Protein AF-A0A354HVJ5-F1 (afdb_monomer_lite)

Secondary structure (DSSP, 8-state):
--HHHHHHHHHHHHHHHH--S-SS-------S-GGG-SHHHHHHHHHH--SS-----------STT--GGG----TTS-------S--

Foldseek 3Di:
DCVWPVVQVVVLVVVVVPDDDDDDDDDDFDDPDVVVPCVRVVVVCVVVVDPDDDDGGDDDQQPDPPGDPVPGDHHPPPDDDDDDDDDD

Sequence (88 aa):
KAMDDRAGVWVMIEALRQVKEHEVDIYAVASVQEEVGLRGATTGAYGIRPDIGVALDVTLAVDGPGSSKQFQVTALGEGAAIKIMDSA

pLDDT: mean 91.49, std 7.14, range [51.66, 97.88]

Radius of gyration: 15.62 Å; chains: 1; bounding box: 38×26×44 Å

Structure (mmCIF, N/CA/C/O backbone):
data_AF-A0A354HVJ5-F1
#
_entry.id   AF-A0A354HVJ5-F1
#
loop_
_atom_site.group_PDB
_atom_site.id
_atom_site.type_symbol
_atom_site.label_atom_id
_atom_site.label_alt_id
_atom_site.label_comp_id
_atom_site.label_asym_id
_atom_site.label_entity_id
_atom_site.label_seq_id
_atom_site.pdbx_PDB_ins_code
_atom_site.Cartn_x
_atom_site.Cartn_y
_atom_site.Cartn_z
_atom_site.occupancy
_atom_site.B_iso_or_equiv
_atom_site.auth_seq_id
_atom_site.auth_comp_id
_atom_site.auth_asym_id
_atom_site.auth_atom_id
_atom_site.pdbx_PDB_model_num
ATOM 1 N N . LYS A 1 1 ? 2.770 12.710 -11.714 1.00 77.56 1 LYS A N 1
ATOM 2 C CA . LYS A 1 1 ? 4.009 12.821 -10.896 1.00 77.56 1 LYS A CA 1
ATOM 3 C C . LYS A 1 1 ? 3.707 12.257 -9.509 1.00 77.56 1 LYS A C 1
ATOM 5 O O . LYS A 1 1 ? 2.614 12.541 -9.036 1.00 77.56 1 LYS A O 1
ATOM 10 N N . ALA A 1 2 ? 4.630 11.492 -8.910 1.00 87.75 2 ALA A N 1
ATOM 11 C CA . ALA A 1 2 ? 4.444 10.781 -7.632 1.00 87.75 2 ALA A CA 1
ATOM 12 C C . ALA A 1 2 ? 3.290 9.758 -7.660 1.00 87.75 2 ALA A C 1
ATOM 14 O O . ALA A 1 2 ? 2.374 9.855 -6.856 1.00 87.75 2 ALA A O 1
ATOM 15 N N . MET A 1 3 ? 3.275 8.857 -8.655 1.00 90.75 3 MET A N 1
ATOM 16 C CA . MET A 1 3 ? 2.329 7.726 -8.640 1.00 90.75 3 MET A CA 1
ATOM 17 C C . MET A 1 3 ? 2.672 6.740 -7.528 1.00 90.75 3 MET A C 1
ATOM 19 O O . MET A 1 3 ? 1.763 6.240 -6.885 1.00 90.75 3 MET A O 1
ATOM 23 N N . ASP A 1 4 ? 3.961 6.559 -7.281 1.00 91.25 4 ASP A N 1
ATOM 24 C CA . ASP A 1 4 ? 4.511 5.898 -6.109 1.00 91.25 4 ASP A CA 1
ATOM 25 C C . ASP A 1 4 ? 4.450 6.841 -4.881 1.00 91.25 4 ASP A C 1
ATOM 27 O O . ASP A 1 4 ? 4.999 7.951 -4.934 1.00 91.25 4 ASP A O 1
ATOM 31 N N . ASP A 1 5 ? 3.682 6.553 -3.823 1.00 92.69 5 ASP A N 1
ATOM 32 C CA . ASP A 1 5 ? 2.561 5.590 -3.751 1.00 92.69 5 ASP A CA 1
ATOM 33 C C . ASP A 1 5 ? 1.200 6.303 -3.594 1.00 92.69 5 ASP A C 1
ATOM 35 O O . ASP A 1 5 ? 0.294 5.931 -2.847 1.00 92.69 5 ASP A O 1
ATOM 39 N N . ARG A 1 6 ? 1.006 7.409 -4.324 1.00 94.81 6 ARG A N 1
ATOM 40 C CA . ARG A 1 6 ? -0.322 8.051 -4.381 1.00 94.81 6 ARG A CA 1
ATOM 41 C C . ARG A 1 6 ? -1.366 7.170 -5.061 1.00 94.81 6 ARG A C 1
ATOM 43 O O . ARG A 1 6 ? -2.554 7.366 -4.813 1.00 94.81 6 ARG A O 1
ATOM 50 N N . ALA A 1 7 ? -0.941 6.253 -5.928 1.00 95.00 7 ALA A N 1
ATOM 51 C CA . ALA A 1 7 ? -1.823 5.270 -6.537 1.00 95.00 7 ALA A CA 1
ATOM 52 C C . ALA A 1 7 ? -2.391 4.321 -5.470 1.00 95.00 7 ALA A C 1
ATOM 54 O O . ALA A 1 7 ? -3.614 4.187 -5.403 1.00 95.00 7 ALA A O 1
ATOM 55 N N . GLY A 1 8 ? -1.554 3.759 -4.588 1.00 95.62 8 GLY A N 1
ATOM 56 C CA . GLY A 1 8 ? -1.999 2.943 -3.458 1.00 95.62 8 GLY A CA 1
ATOM 57 C C . GLY A 1 8 ? -2.916 3.709 -2.506 1.00 95.62 8 GLY A C 1
ATOM 58 O O . GLY A 1 8 ? -3.995 3.221 -2.167 1.00 95.62 8 GLY A O 1
ATOM 59 N N . VAL A 1 9 ? -2.584 4.963 -2.172 1.00 95.94 9 VAL A N 1
ATOM 60 C CA . VAL A 1 9 ? -3.462 5.821 -1.348 1.00 95.94 9 VAL A CA 1
ATOM 61 C C . VAL A 1 9 ? -4.829 6.048 -2.004 1.00 95.94 9 VAL A C 1
ATOM 63 O O . VAL A 1 9 ? -5.854 6.003 -1.320 1.00 95.94 9 VAL A O 1
ATOM 66 N N . TRP A 1 10 ? -4.876 6.280 -3.318 1.00 96.75 10 TRP A N 1
ATOM 67 C CA . TRP A 1 10 ? -6.144 6.432 -4.035 1.00 96.75 10 TRP A CA 1
ATOM 68 C C . TRP A 1 10 ? -6.963 5.135 -4.008 1.00 96.75 10 TRP A C 1
ATOM 70 O O . TRP A 1 10 ? -8.143 5.176 -3.660 1.00 96.75 10 TRP A O 1
ATOM 80 N N . VAL A 1 11 ? -6.334 3.987 -4.285 1.00 96.94 11 VAL A N 1
ATOM 81 C CA . VAL A 1 11 ? -6.982 2.664 -4.213 1.00 96.94 11 VAL A CA 1
ATOM 82 C C . VAL A 1 11 ? -7.541 2.404 -2.814 1.00 96.94 11 VAL A C 1
ATOM 84 O O . VAL A 1 11 ? -8.683 1.967 -2.692 1.00 96.94 11 VAL A O 1
ATOM 87 N N . MET A 1 12 ? -6.787 2.731 -1.761 1.00 97.50 12 MET A N 1
ATOM 88 C CA . MET A 1 12 ? -7.225 2.601 -0.370 1.00 97.50 12 MET A CA 1
ATOM 89 C C . MET A 1 12 ? -8.498 3.411 -0.089 1.00 97.50 12 MET A C 1
ATOM 91 O O . MET A 1 12 ? -9.450 2.893 0.493 1.00 97.50 12 MET A O 1
ATOM 95 N N . ILE A 1 13 ? -8.535 4.677 -0.521 1.00 97.56 13 ILE A N 1
ATOM 96 C CA . ILE A 1 13 ? -9.694 5.560 -0.323 1.00 97.56 13 ILE A CA 1
ATOM 97 C C . ILE A 1 13 ? -10.912 5.040 -1.093 1.00 97.56 13 ILE A C 1
ATOM 99 O O . ILE A 1 13 ? -12.009 4.990 -0.538 1.00 97.56 13 ILE A O 1
ATOM 103 N N . GLU A 1 14 ? -10.742 4.632 -2.350 1.00 97.88 14 GLU A N 1
ATOM 104 C CA . GLU A 1 14 ? -11.851 4.105 -3.151 1.00 97.88 14 GLU A CA 1
ATOM 105 C C . GLU A 1 14 ? -12.355 2.752 -2.647 1.00 97.88 14 GLU A C 1
ATOM 107 O O . GLU A 1 14 ? -13.558 2.491 -2.716 1.00 97.88 14 GLU A O 1
ATOM 112 N N . ALA A 1 15 ? -11.477 1.910 -2.097 1.00 96.44 15 ALA A N 1
ATOM 113 C CA . ALA A 1 15 ? -11.880 0.681 -1.424 1.00 96.44 15 ALA A CA 1
ATOM 114 C C . ALA A 1 15 ? -12.772 1.008 -0.220 1.00 96.44 15 ALA A C 1
ATOM 116 O O . ALA A 1 15 ? -13.895 0.514 -0.153 1.00 96.44 15 ALA A O 1
ATOM 117 N N . LEU A 1 16 ? -12.340 1.918 0.662 1.00 96.50 16 LEU A N 1
ATOM 118 C CA . LEU A 1 16 ? -13.144 2.359 1.810 1.00 96.50 16 LEU A CA 1
ATOM 119 C C . LEU A 1 16 ? -14.496 2.961 1.406 1.00 96.50 16 LEU A C 1
ATOM 121 O O . LEU A 1 16 ? -15.491 2.723 2.081 1.00 96.50 16 LEU A O 1
ATOM 125 N N . ARG A 1 17 ? -14.561 3.719 0.304 1.00 96.88 17 ARG A N 1
ATOM 126 C CA . ARG A 1 17 ? -15.825 4.284 -0.212 1.00 96.88 17 ARG A CA 1
ATOM 127 C C . ARG A 1 17 ? -16.799 3.216 -0.716 1.00 96.88 17 ARG A C 1
ATOM 129 O O . ARG A 1 17 ? -18.001 3.469 -0.751 1.00 96.88 17 ARG A O 1
ATOM 136 N N . GLN A 1 18 ? -16.287 2.068 -1.155 1.00 97.06 18 GLN A N 1
ATOM 137 C CA . GLN A 1 18 ? -17.084 0.943 -1.648 1.00 97.06 18 GLN A CA 1
ATOM 138 C C . GLN A 1 18 ? -17.496 -0.031 -0.543 1.00 97.06 18 GLN A C 1
ATOM 140 O O . GLN A 1 18 ? -18.443 -0.797 -0.742 1.00 97.06 18 GLN A O 1
ATOM 145 N N . VAL A 1 19 ? -16.819 0.001 0.608 1.00 95.69 19 VAL A N 1
ATOM 146 C CA . VAL A 1 19 ? -17.232 -0.752 1.792 1.00 95.69 19 VAL A CA 1
ATOM 147 C C . VAL A 1 19 ? -18.630 -0.288 2.215 1.00 95.69 19 VAL A C 1
ATOM 149 O O . VAL A 1 19 ? -18.908 0.906 2.322 1.00 95.69 19 VAL A O 1
ATOM 152 N N . LYS A 1 20 ? -19.526 -1.254 2.426 1.00 92.88 20 LYS A N 1
ATOM 153 C CA . LYS A 1 20 ? -20.887 -1.031 2.927 1.00 92.88 20 LYS A CA 1
ATOM 154 C C . LYS A 1 20 ? -20.988 -1.598 4.341 1.00 92.88 20 LYS A C 1
ATOM 156 O O . LYS A 1 20 ? -20.265 -1.160 5.221 1.00 92.88 20 LYS A O 1
ATOM 161 N N . GLU A 1 21 ? -21.856 -2.576 4.557 1.00 95.12 21 GLU A N 1
ATOM 162 C CA . GLU A 1 21 ? -21.928 -3.311 5.815 1.00 95.12 21 GLU A CA 1
ATOM 163 C C . GLU A 1 21 ? -20.730 -4.264 5.929 1.00 95.12 21 GLU A C 1
ATOM 165 O O . GLU A 1 21 ? -20.382 -4.956 4.970 1.00 95.12 21 GLU A O 1
ATOM 170 N N . HIS A 1 22 ? -20.085 -4.271 7.094 1.00 94.81 22 HIS A N 1
ATOM 171 C CA . HIS A 1 22 ? -18.937 -5.114 7.412 1.00 94.81 22 HIS A CA 1
ATOM 172 C C . HIS A 1 22 ? -18.958 -5.490 8.900 1.00 94.81 22 HIS A C 1
ATOM 174 O O . HIS A 1 22 ? -19.532 -4.774 9.717 1.00 94.81 22 HIS A O 1
ATOM 180 N N . GLU A 1 23 ? -18.315 -6.605 9.249 1.00 96.94 23 GLU A N 1
ATOM 181 C CA . GLU A 1 23 ? -18.279 -7.144 10.623 1.00 96.94 23 GLU A CA 1
ATOM 182 C C . GLU A 1 23 ? -16.923 -6.942 11.321 1.00 96.94 23 GLU A C 1
ATOM 184 O O . GLU A 1 23 ? -16.725 -7.393 12.445 1.00 96.94 23 GLU A O 1
ATOM 189 N N . VAL A 1 24 ? -15.975 -6.286 10.648 1.00 96.31 24 VAL A N 1
ATOM 190 C CA . VAL A 1 24 ? -14.594 -6.092 11.120 1.00 96.31 24 VAL A CA 1
ATOM 191 C C . VAL A 1 24 ? -14.275 -4.622 11.355 1.00 96.31 24 VAL A C 1
ATOM 193 O O . VAL A 1 24 ?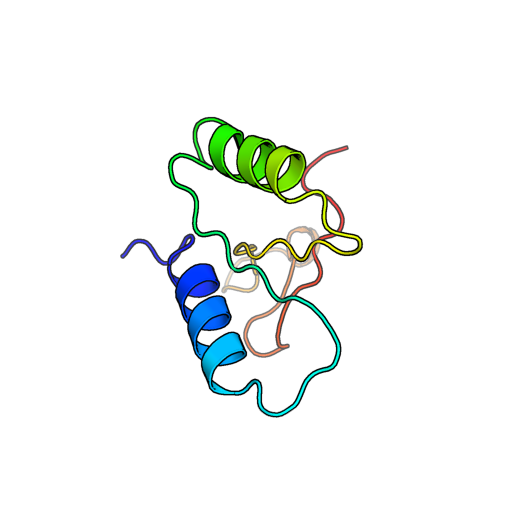 -14.851 -3.757 10.701 1.00 96.31 24 VAL A O 1
ATOM 196 N N . ASP A 1 25 ? -13.305 -4.332 12.218 1.00 96.06 25 ASP A N 1
ATOM 197 C CA . ASP A 1 25 ? -12.722 -2.994 12.303 1.00 96.06 25 ASP A CA 1
ATOM 198 C C . ASP A 1 25 ? -11.760 -2.767 11.130 1.00 96.06 25 ASP A C 1
ATOM 200 O O . ASP A 1 25 ? -10.848 -3.560 10.885 1.00 96.06 25 ASP A O 1
ATOM 204 N N . ILE A 1 26 ? -11.956 -1.674 10.389 1.00 96.50 26 ILE A N 1
ATOM 205 C CA . ILE A 1 26 ? -11.127 -1.335 9.229 1.00 96.50 26 ILE A CA 1
ATOM 206 C C . ILE A 1 26 ? -10.279 -0.111 9.559 1.00 96.50 26 ILE A C 1
ATOM 208 O O . ILE A 1 26 ? -10.796 0.981 9.793 1.00 96.50 26 ILE A O 1
ATOM 212 N N . TYR A 1 27 ? -8.959 -0.287 9.512 1.00 96.19 27 TYR A N 1
ATOM 213 C CA . TYR A 1 27 ? -7.985 0.783 9.701 1.00 96.19 27 TYR A CA 1
ATOM 214 C C . TYR A 1 27 ? -7.241 1.054 8.393 1.00 96.19 27 TYR A C 1
ATOM 216 O O . TYR A 1 27 ? -6.568 0.175 7.862 1.00 96.19 27 TYR A O 1
ATOM 224 N N . ALA A 1 28 ? -7.327 2.287 7.895 1.00 96.06 28 ALA A N 1
ATOM 225 C CA . ALA A 1 28 ? -6.548 2.756 6.752 1.00 96.06 28 ALA A CA 1
ATOM 226 C C . ALA A 1 28 ? -5.404 3.655 7.224 1.00 96.06 28 ALA A C 1
ATOM 228 O O . ALA A 1 28 ? -5.631 4.684 7.864 1.00 96.06 28 ALA A O 1
ATOM 229 N N . VAL A 1 29 ? -4.171 3.268 6.899 1.00 95.00 29 VAL A N 1
ATOM 230 C CA . VAL A 1 29 ? -2.956 3.948 7.356 1.00 95.00 29 VAL A CA 1
ATOM 231 C C . VAL A 1 29 ? -2.179 4.448 6.146 1.00 95.00 29 VAL A C 1
ATOM 233 O O . VAL A 1 29 ? -1.523 3.675 5.459 1.00 95.00 29 VAL A O 1
ATOM 236 N N . ALA A 1 30 ? -2.218 5.759 5.908 1.00 94.19 30 ALA A N 1
ATOM 237 C CA . ALA A 1 30 ? -1.304 6.420 4.982 1.00 94.19 30 ALA A CA 1
ATOM 238 C C . ALA A 1 30 ? -0.102 6.958 5.767 1.00 94.19 30 ALA A C 1
ATOM 240 O O . ALA A 1 30 ? -0.238 7.900 6.552 1.00 94.19 30 ALA A O 1
ATOM 241 N N . SER A 1 31 ? 1.075 6.364 5.571 1.00 91.88 31 SER A N 1
ATOM 242 C CA . SER A 1 31 ? 2.319 6.841 6.178 1.00 91.88 31 SER A CA 1
ATOM 243 C C . SER A 1 31 ? 3.154 7.676 5.212 1.00 91.88 31 SER A C 1
ATOM 245 O O . SER A 1 31 ? 3.048 7.553 3.998 1.00 91.88 31 SER A O 1
ATOM 247 N N . VAL A 1 32 ? 4.026 8.515 5.766 1.00 88.69 32 VAL A N 1
ATOM 248 C CA . VAL A 1 32 ? 5.079 9.209 5.014 1.00 88.69 32 VAL A CA 1
ATOM 249 C C . VAL A 1 32 ? 6.410 8.481 5.183 1.00 88.69 32 VAL A C 1
ATOM 251 O O . VAL A 1 32 ? 6.566 7.705 6.126 1.00 88.69 32 VAL A O 1
ATOM 254 N N . GLN A 1 33 ? 7.391 8.827 4.344 1.00 84.06 33 GLN A N 1
ATOM 255 C CA . GLN A 1 33 ? 8.787 8.398 4.499 1.00 8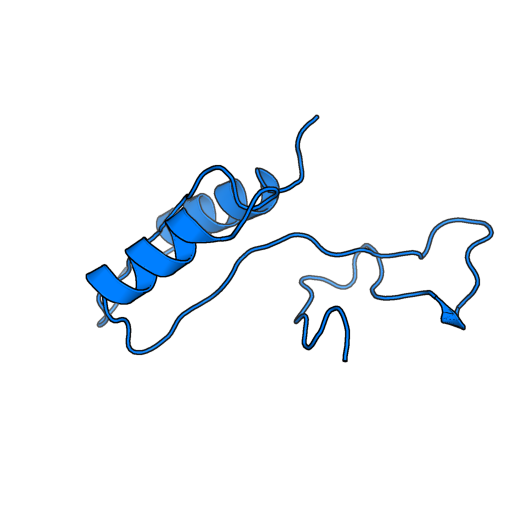4.06 33 GLN A CA 1
ATOM 256 C C . GLN A 1 33 ? 9.017 6.878 4.371 1.00 84.06 33 GLN A C 1
ATOM 258 O O . GLN A 1 33 ? 9.964 6.365 4.956 1.00 84.06 33 GLN A O 1
ATOM 263 N N . GLU A 1 34 ? 8.189 6.175 3.594 1.00 81.38 34 GLU A N 1
ATOM 264 C CA . GLU A 1 34 ? 8.401 4.764 3.214 1.00 81.38 34 GLU A CA 1
ATOM 265 C C . GLU A 1 34 ? 9.825 4.572 2.643 1.00 81.38 34 GLU A C 1
ATOM 267 O O . GLU A 1 34 ? 10.638 3.869 3.244 1.00 81.38 34 GLU A O 1
ATOM 272 N N . GLU A 1 35 ? 10.169 5.396 1.652 1.00 74.12 35 GLU A N 1
ATOM 273 C CA . GLU A 1 35 ? 11.450 5.462 0.927 1.00 74.12 35 GLU A CA 1
ATOM 274 C C . GLU A 1 35 ? 12.707 5.674 1.790 1.00 74.12 35 GLU A C 1
ATOM 276 O O . GLU A 1 35 ? 13.840 5.513 1.335 1.00 74.12 35 GLU A O 1
ATOM 281 N N . VAL A 1 36 ? 12.541 6.096 3.047 1.00 78.44 36 VAL A N 1
ATOM 282 C CA . VAL A 1 36 ? 13.654 6.309 3.993 1.00 78.44 36 VAL A CA 1
ATOM 283 C C . VAL A 1 36 ? 13.541 5.426 5.240 1.00 78.44 36 VAL A C 1
ATOM 285 O O . VAL A 1 36 ? 14.263 5.616 6.225 1.00 78.44 36 VAL A O 1
ATOM 288 N N . GLY A 1 37 ? 12.652 4.435 5.187 1.00 76.25 37 GLY A N 1
ATOM 289 C CA . GLY A 1 37 ? 12.429 3.423 6.204 1.00 76.25 37 GLY A CA 1
ATOM 290 C C . GLY A 1 37 ? 10.997 3.465 6.725 1.00 76.25 37 GLY A C 1
ATOM 291 O O . GLY A 1 37 ? 10.575 4.473 7.290 1.00 76.25 37 GLY A O 1
ATOM 292 N N . LEU A 1 38 ? 10.316 2.316 6.630 1.00 83.38 38 LEU A N 1
ATOM 293 C CA . LEU A 1 38 ? 8.913 1.984 6.959 1.00 83.38 38 LEU A CA 1
ATOM 294 C C . LEU A 1 38 ? 8.414 2.336 8.382 1.00 83.38 38 LEU A C 1
ATOM 296 O O . LEU A 1 38 ? 7.429 1.788 8.861 1.00 83.38 38 LEU A O 1
ATOM 300 N N . ARG A 1 39 ? 9.065 3.247 9.104 1.00 85.69 39 ARG A N 1
ATOM 301 C CA . ARG A 1 39 ? 8.806 3.619 10.501 1.00 85.69 39 ARG A CA 1
ATOM 302 C C . ARG A 1 39 ? 7.348 3.983 10.755 1.00 85.69 39 ARG A C 1
ATOM 304 O O . ARG A 1 39 ? 6.816 3.608 11.798 1.00 85.69 39 ARG A O 1
ATOM 311 N N . GLY A 1 40 ? 6.717 4.702 9.825 1.00 86.44 40 GLY A N 1
ATOM 312 C CA . GLY A 1 40 ? 5.309 5.080 9.930 1.00 86.44 40 GLY A CA 1
ATOM 313 C C . GLY A 1 40 ? 4.388 3.862 9.880 1.00 86.44 40 GLY A C 1
ATOM 314 O O . GLY A 1 40 ? 3.622 3.646 10.817 1.00 86.44 40 GLY A O 1
ATOM 315 N N . ALA A 1 41 ? 4.526 3.039 8.838 1.00 88.19 41 ALA A N 1
ATOM 316 C CA . ALA A 1 41 ? 3.769 1.800 8.679 1.00 88.19 41 ALA A CA 1
ATOM 317 C C . ALA A 1 41 ? 3.998 0.837 9.857 1.00 88.19 41 ALA A C 1
ATOM 319 O O . ALA A 1 41 ? 3.041 0.354 10.458 1.00 88.19 41 ALA A O 1
ATOM 320 N N . THR A 1 42 ? 5.254 0.642 10.265 1.00 90.25 42 THR A N 1
ATOM 321 C CA . THR A 1 42 ? 5.632 -0.220 11.391 1.00 90.25 42 THR A CA 1
ATOM 322 C C . THR A 1 42 ? 5.009 0.252 12.703 1.00 90.25 42 THR A C 1
ATOM 324 O O . THR A 1 42 ? 4.390 -0.535 13.414 1.00 90.25 42 THR A O 1
ATOM 327 N N . THR A 1 43 ? 5.130 1.542 13.032 1.00 91.75 43 THR A N 1
ATOM 328 C CA . THR A 1 43 ? 4.558 2.085 14.277 1.00 91.75 43 THR A CA 1
ATOM 329 C C . THR A 1 43 ? 3.032 2.017 14.258 1.00 91.75 43 THR A C 1
ATOM 331 O O . THR A 1 43 ? 2.429 1.658 15.269 1.00 91.75 43 THR A O 1
ATOM 334 N N . GLY A 1 44 ? 2.407 2.303 13.109 1.00 91.94 44 GLY A N 1
ATOM 335 C CA . GLY A 1 44 ? 0.965 2.153 12.918 1.00 91.94 44 GLY A CA 1
ATOM 336 C C . GLY A 1 44 ? 0.505 0.717 13.167 1.00 91.94 44 GLY A C 1
ATOM 337 O O . GLY A 1 44 ? -0.403 0.496 13.967 1.00 91.94 44 GLY A O 1
ATOM 338 N N . ALA A 1 45 ? 1.188 -0.262 12.571 1.00 92.69 45 ALA A N 1
ATOM 339 C CA . ALA A 1 45 ? 0.886 -1.679 12.753 1.00 92.69 45 ALA A CA 1
ATOM 340 C C . ALA A 1 45 ? 1.034 -2.129 14.218 1.00 92.69 45 ALA A C 1
ATOM 342 O O . ALA A 1 45 ? 0.130 -2.774 14.744 1.00 92.69 45 ALA A O 1
ATOM 343 N N . TYR A 1 46 ? 2.115 -1.745 14.910 1.00 94.25 46 TYR A N 1
ATOM 344 C CA . TYR A 1 46 ? 2.295 -2.072 16.334 1.00 94.25 46 TYR A CA 1
ATOM 345 C C . TYR A 1 46 ? 1.268 -1.399 17.250 1.00 94.25 46 TYR A C 1
ATOM 347 O O . TYR A 1 46 ? 0.921 -1.968 18.285 1.00 94.25 46 TYR A O 1
ATOM 355 N N . GLY A 1 47 ? 0.799 -0.200 16.900 1.00 95.94 47 GLY A N 1
ATOM 356 C CA . GLY A 1 47 ? -0.219 0.517 17.668 1.00 95.94 47 GLY A CA 1
ATOM 357 C C . GLY A 1 47 ? -1.617 -0.076 17.498 1.00 95.94 47 GLY A C 1
ATOM 358 O O . GLY A 1 47 ? -2.329 -0.253 18.484 1.00 95.94 47 GLY A O 1
ATOM 359 N N . ILE A 1 48 ? -1.991 -0.406 16.260 1.00 96.69 48 ILE A N 1
ATOM 360 C CA . ILE A 1 48 ? -3.307 -0.968 15.921 1.00 96.69 48 ILE A CA 1
ATOM 361 C C . ILE A 1 48 ? -3.388 -2.446 16.326 1.00 96.69 48 ILE A C 1
ATOM 363 O O . ILE A 1 48 ? -4.408 -2.873 16.855 1.00 96.69 48 ILE A O 1
ATOM 367 N N . ARG A 1 49 ? -2.301 -3.207 16.130 1.00 96.88 49 ARG A N 1
ATOM 368 C CA . ARG A 1 49 ? -2.228 -4.673 16.289 1.00 96.88 49 ARG A CA 1
ATOM 369 C C . ARG A 1 49 ? -3.348 -5.400 15.523 1.00 96.88 49 ARG A C 1
ATOM 371 O O . ARG A 1 49 ? -4.174 -6.052 16.156 1.00 96.88 49 ARG A O 1
ATOM 378 N N . PRO A 1 50 ? -3.397 -5.269 14.184 1.00 96.50 50 PRO A N 1
ATOM 379 C CA . PRO A 1 50 ? -4.449 -5.886 13.384 1.00 96.50 50 PRO A CA 1
ATOM 380 C C . PRO A 1 50 ? -4.260 -7.404 13.272 1.00 96.50 50 PRO A C 1
ATOM 382 O O . PRO A 1 50 ? -3.127 -7.889 13.240 1.00 96.50 50 PRO A O 1
ATOM 385 N N . ASP A 1 51 ? -5.361 -8.140 13.116 1.00 97.69 51 ASP A N 1
ATOM 386 C CA . ASP A 1 51 ? -5.324 -9.573 12.792 1.00 97.69 51 ASP A CA 1
ATOM 387 C C . ASP A 1 51 ? -4.824 -9.825 11.358 1.00 97.69 51 ASP A C 1
ATOM 389 O O . ASP A 1 51 ? -4.154 -10.821 11.086 1.00 97.69 51 ASP A O 1
ATOM 393 N N . ILE A 1 52 ? -5.141 -8.911 10.431 1.00 95.94 52 ILE A N 1
ATOM 394 C CA . ILE A 1 52 ? -4.766 -8.978 9.013 1.00 95.94 52 ILE A CA 1
ATOM 395 C C . ILE A 1 52 ? -4.249 -7.609 8.559 1.00 95.94 52 ILE A C 1
ATOM 397 O O . ILE A 1 52 ? -4.909 -6.590 8.755 1.00 95.94 52 ILE A O 1
ATOM 401 N N . GLY A 1 53 ? -3.080 -7.594 7.913 1.00 94.62 53 GLY A N 1
ATOM 402 C CA . GLY A 1 53 ? -2.513 -6.411 7.264 1.00 94.62 53 GLY A CA 1
ATOM 403 C C . GLY A 1 53 ? -2.478 -6.567 5.745 1.00 94.62 53 GLY A C 1
ATOM 404 O O . GLY A 1 53 ? -2.016 -7.588 5.241 1.00 94.62 53 GLY A O 1
ATOM 405 N N . VAL A 1 54 ? -2.932 -5.543 5.021 1.00 94.69 54 VAL A N 1
ATOM 406 C CA . VAL A 1 54 ? -2.796 -5.443 3.561 1.00 94.69 54 VAL A CA 1
ATOM 407 C C . VAL A 1 54 ? -1.881 -4.263 3.258 1.00 94.69 54 VAL A C 1
ATOM 409 O O . VAL A 1 54 ? -2.258 -3.115 3.488 1.00 94.69 54 VAL A O 1
ATOM 412 N N . ALA A 1 55 ? -0.672 -4.546 2.777 1.00 93.38 55 ALA A N 1
ATOM 413 C CA . ALA A 1 55 ? 0.242 -3.517 2.298 1.00 93.38 55 ALA A CA 1
ATOM 414 C C . ALA A 1 55 ? -0.119 -3.154 0.854 1.00 93.38 55 ALA A C 1
ATOM 416 O O . ALA A 1 55 ? -0.271 -4.038 0.010 1.00 93.38 55 ALA A O 1
ATOM 417 N N . LEU A 1 56 ? -0.277 -1.859 0.592 1.00 94.62 56 LEU A N 1
ATOM 418 C CA . LEU A 1 56 ? -0.474 -1.317 -0.746 1.00 94.62 56 LEU A CA 1
ATOM 419 C C . LEU A 1 56 ? 0.817 -0.628 -1.154 1.00 94.62 56 LEU A C 1
ATOM 421 O O . LEU A 1 56 ? 1.357 0.148 -0.373 1.00 94.62 56 LEU A O 1
ATOM 425 N N . ASP A 1 57 ? 1.296 -0.979 -2.339 1.00 9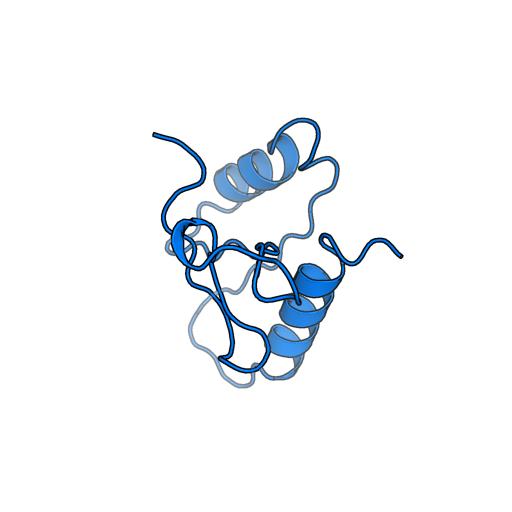3.38 57 ASP A N 1
ATOM 426 C CA . ASP A 1 57 ? 2.479 -0.400 -2.951 1.00 93.38 57 ASP A CA 1
ATOM 427 C C . ASP A 1 57 ? 2.438 -0.671 -4.462 1.00 93.38 57 ASP A C 1
ATOM 429 O O . ASP A 1 57 ? 1.701 -1.549 -4.942 1.00 93.38 57 ASP A O 1
ATOM 433 N N . VAL A 1 58 ? 3.227 0.073 -5.226 1.00 93.19 58 VAL A N 1
ATOM 434 C CA . VAL A 1 58 ? 3.398 -0.147 -6.657 1.00 93.19 58 VAL A CA 1
ATOM 435 C C . VAL A 1 58 ? 4.429 -1.245 -6.927 1.00 93.19 58 VAL A C 1
ATOM 437 O O . VAL A 1 58 ? 5.263 -1.619 -6.107 1.00 93.19 58 VAL A O 1
ATOM 440 N N . THR A 1 59 ? 4.380 -1.808 -8.131 1.00 92.69 59 THR A N 1
ATOM 441 C CA . THR A 1 59 ? 5.409 -2.734 -8.600 1.00 92.69 59 THR A CA 1
ATOM 442 C C . THR A 1 59 ? 5.762 -2.463 -10.052 1.00 92.69 59 THR A C 1
ATOM 444 O O . THR A 1 59 ? 5.075 -1.721 -10.756 1.00 92.69 59 THR A O 1
ATOM 447 N N . LEU A 1 60 ? 6.858 -3.065 -10.504 1.00 92.00 60 LEU A N 1
ATOM 448 C CA . LEU A 1 60 ? 7.334 -2.922 -11.868 1.00 92.00 60 LEU A CA 1
ATOM 449 C C . LEU A 1 60 ? 6.585 -3.885 -12.799 1.00 92.00 60 LEU A C 1
ATOM 451 O O . LEU A 1 60 ? 6.322 -5.033 -12.448 1.00 92.00 60 LEU A O 1
ATOM 455 N N . ALA A 1 61 ? 6.286 -3.428 -14.014 1.00 93.44 61 ALA A N 1
ATOM 456 C CA . ALA A 1 61 ? 5.841 -4.299 -15.102 1.00 93.44 61 ALA A CA 1
ATOM 457 C C . ALA A 1 61 ? 7.042 -4.870 -15.863 1.00 93.44 61 ALA A C 1
ATOM 459 O O . ALA A 1 61 ? 7.273 -6.077 -15.868 1.00 93.44 61 ALA A O 1
ATOM 460 N N . VAL A 1 62 ? 7.886 -3.980 -16.395 1.00 93.81 62 VAL A N 1
ATOM 461 C CA . VAL A 1 62 ? 9.048 -4.330 -17.235 1.00 93.81 62 VAL A CA 1
ATOM 462 C C . VAL A 1 62 ? 8.620 -5.081 -18.511 1.00 93.81 62 VAL A C 1
ATOM 464 O O . VAL A 1 62 ? 9.268 -6.025 -18.946 1.00 93.81 62 VAL A O 1
ATOM 467 N N . ASP A 1 63 ? 7.521 -4.642 -19.126 1.00 93.88 63 ASP A N 1
ATOM 468 C CA . ASP A 1 63 ? 6.894 -5.224 -20.324 1.00 93.88 63 ASP A CA 1
ATOM 469 C C . ASP A 1 63 ? 6.940 -4.294 -21.557 1.00 93.88 63 ASP A C 1
ATOM 471 O O . ASP A 1 63 ? 6.346 -4.572 -22.599 1.00 93.88 63 ASP A O 1
ATOM 475 N N . GLY A 1 64 ? 7.668 -3.178 -21.464 1.00 92.81 64 GLY A N 1
ATOM 476 C CA . GLY A 1 64 ? 7.818 -2.216 -22.557 1.00 92.81 64 GLY A CA 1
ATOM 477 C C . GLY A 1 64 ? 8.688 -2.724 -23.723 1.00 92.81 64 GLY A C 1
ATOM 478 O O . GLY A 1 64 ? 9.445 -3.689 -23.568 1.00 92.81 64 GLY A O 1
ATOM 479 N N . PRO A 1 65 ? 8.649 -2.064 -24.898 1.00 93.19 65 PRO A N 1
ATOM 480 C CA . PRO A 1 65 ? 9.486 -2.424 -26.043 1.00 93.19 65 PRO A CA 1
ATOM 481 C C . PRO A 1 65 ? 10.979 -2.485 -25.686 1.00 93.19 65 PRO A C 1
ATOM 483 O O . PRO A 1 65 ? 11.521 -1.552 -25.099 1.00 93.19 65 PRO A O 1
ATOM 486 N N . GLY A 1 66 ? 11.649 -3.579 -26.058 1.00 90.25 66 GLY A N 1
ATOM 487 C CA . GLY A 1 66 ? 13.073 -3.796 -25.765 1.00 90.25 66 GLY A CA 1
ATOM 488 C C . GLY A 1 66 ? 13.368 -4.422 -24.396 1.00 90.25 66 GLY A C 1
ATOM 489 O O . GLY A 1 66 ? 14.528 -4.717 -24.113 1.00 90.25 66 GLY A O 1
ATOM 490 N N . SER A 1 67 ? 12.350 -4.674 -23.568 1.00 90.38 67 S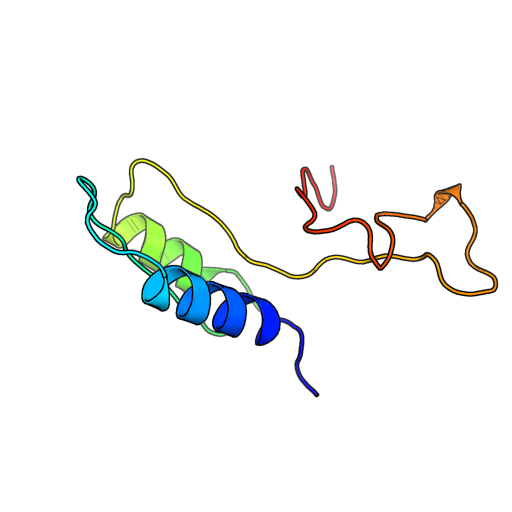ER A N 1
ATOM 491 C CA . SER A 1 67 ? 12.503 -5.478 -22.351 1.00 90.38 67 SER A CA 1
ATOM 492 C C . SER A 1 67 ? 12.768 -6.954 -22.686 1.00 90.38 67 SER A C 1
ATOM 494 O O . SER A 1 67 ? 12.236 -7.509 -23.650 1.00 90.38 67 SER A O 1
ATOM 496 N N . SER A 1 68 ? 13.620 -7.607 -21.890 1.00 92.50 68 SER A N 1
ATOM 497 C CA . SER A 1 68 ? 13.787 -9.062 -21.958 1.00 92.50 68 SER A CA 1
ATOM 498 C C . SER A 1 68 ? 12.758 -9.728 -21.056 1.00 92.50 68 SER A C 1
ATOM 500 O O . SER A 1 68 ? 12.634 -9.349 -19.892 1.00 92.50 68 SER A O 1
ATOM 502 N N . LYS A 1 69 ? 12.094 -10.777 -21.557 1.00 88.75 69 LYS A N 1
ATOM 503 C CA . LYS A 1 69 ? 11.085 -11.543 -20.802 1.00 88.75 69 LYS A CA 1
ATOM 504 C C . LYS A 1 69 ? 11.584 -12.048 -19.448 1.00 88.75 69 LYS A C 1
ATOM 506 O O . LYS A 1 69 ? 10.791 -12.197 -18.534 1.00 88.75 69 LYS A O 1
ATOM 511 N N . GLN A 1 70 ? 12.885 -12.303 -19.308 1.00 91.50 70 GLN A N 1
ATOM 512 C CA . GLN A 1 70 ? 13.464 -12.777 -18.046 1.00 91.50 70 GLN A CA 1
ATOM 513 C C . GLN A 1 70 ? 13.443 -11.728 -16.921 1.00 91.50 70 GLN A C 1
ATOM 515 O O . GLN A 1 70 ? 13.589 -12.091 -15.761 1.00 91.50 70 GLN A O 1
ATOM 520 N N . PHE A 1 71 ? 13.313 -10.441 -17.260 1.00 89.12 71 PHE A N 1
ATOM 521 C CA . PHE A 1 71 ? 13.234 -9.336 -16.298 1.00 89.12 71 PHE A CA 1
ATOM 522 C C . PHE A 1 71 ? 11.805 -8.828 -16.108 1.00 89.12 71 PHE A C 1
ATOM 524 O O . PHE A 1 71 ? 11.591 -7.901 -15.331 1.00 89.12 71 PHE A O 1
ATOM 531 N N . GLN A 1 72 ? 10.842 -9.403 -16.830 1.00 92.38 72 GLN A N 1
ATOM 532 C CA . GLN A 1 72 ? 9.442 -9.047 -16.692 1.00 92.38 72 GLN A CA 1
ATOM 533 C C . GLN A 1 72 ? 8.936 -9.500 -15.320 1.00 92.38 72 GLN A C 1
ATOM 535 O O . GLN A 1 72 ? 9.082 -10.668 -14.960 1.00 92.38 72 GLN A O 1
ATOM 540 N N . VAL A 1 73 ? 8.354 -8.572 -14.561 1.00 92.12 73 VAL A N 1
ATOM 541 C CA . VAL A 1 73 ? 7.838 -8.839 -13.208 1.00 92.12 73 VAL A CA 1
ATOM 542 C C . VAL A 1 73 ? 6.316 -8.954 -13.241 1.00 92.12 73 VAL A C 1
ATOM 544 O O . VAL A 1 73 ? 5.755 -9.902 -12.698 1.00 92.12 73 VAL A O 1
ATOM 547 N N . THR A 1 74 ? 5.647 -8.025 -13.926 1.00 94.00 74 THR A N 1
ATOM 548 C CA . THR A 1 74 ? 4.194 -8.044 -14.166 1.00 94.00 74 THR A CA 1
ATOM 549 C C . THR A 1 74 ? 3.883 -7.590 -15.599 1.00 94.00 74 THR A C 1
ATOM 551 O O . THR A 1 74 ? 4.788 -7.455 -16.423 1.00 94.00 74 THR A O 1
ATOM 554 N N . ALA A 1 75 ? 2.611 -7.412 -15.951 1.00 94.00 75 ALA A N 1
ATOM 555 C CA . ALA A 1 75 ? 2.203 -6.921 -17.265 1.00 94.00 75 ALA A CA 1
ATOM 556 C C . ALA A 1 75 ? 1.060 -5.914 -17.128 1.00 94.00 75 ALA A C 1
ATOM 558 O O . ALA A 1 75 ? 0.135 -6.103 -16.331 1.00 94.00 75 ALA A O 1
ATOM 559 N N . LEU A 1 76 ? 1.119 -4.840 -17.909 1.00 94.06 76 LEU A N 1
ATOM 560 C CA . LEU A 1 76 ? 0.084 -3.821 -17.926 1.00 94.06 76 LEU A CA 1
ATOM 561 C C . LEU A 1 76 ? -1.228 -4.409 -18.466 1.00 94.06 76 LEU A C 1
ATOM 563 O O . LEU A 1 76 ? -1.263 -5.000 -19.540 1.00 94.06 76 LEU A O 1
ATOM 567 N N . GLY A 1 77 ? -2.323 -4.189 -17.736 1.00 94.62 77 GLY A N 1
ATOM 568 C CA . GLY A 1 77 ? -3.659 -4.668 -18.112 1.00 94.62 77 GLY A CA 1
ATOM 569 C C . GLY A 1 77 ? -4.053 -6.014 -17.501 1.00 94.62 77 GLY A C 1
ATOM 570 O O . GLY A 1 77 ? -5.235 -6.340 -17.510 1.00 94.62 77 GLY A O 1
ATOM 571 N N . GLU A 1 78 ? -3.118 -6.734 -16.877 1.00 95.56 78 GLU A N 1
ATOM 572 C CA . GLU A 1 78 ? -3.376 -8.045 -16.256 1.00 95.56 78 GLU A CA 1
ATOM 573 C C . GLU A 1 78 ? -3.862 -7.955 -14.793 1.00 95.56 78 GLU A C 1
ATOM 575 O O . GLU A 1 78 ? -3.983 -8.960 -14.097 1.00 95.56 78 GLU A O 1
ATOM 580 N N . GLY A 1 79 ? -4.182 -6.747 -14.315 1.00 94.25 79 GLY A N 1
ATOM 581 C CA . GLY A 1 79 ? -4.758 -6.512 -12.989 1.00 94.25 79 GLY A CA 1
ATOM 582 C C . GLY A 1 79 ? -3.736 -6.206 -11.891 1.00 94.25 79 GLY A C 1
ATOM 583 O O . GLY A 1 79 ? -2.633 -5.730 -12.153 1.00 94.25 79 GLY A O 1
ATOM 584 N N . ALA A 1 80 ? -4.152 -6.403 -10.636 1.00 94.56 80 ALA A N 1
ATOM 585 C CA . ALA A 1 80 ? -3.331 -6.121 -9.462 1.00 94.56 80 ALA A CA 1
ATOM 586 C C . ALA A 1 80 ? -2.285 -7.219 -9.229 1.00 94.56 80 ALA A C 1
ATOM 588 O O . ALA A 1 80 ? -2.560 -8.407 -9.396 1.00 94.56 80 ALA A O 1
ATOM 589 N N . ALA A 1 81 ? -1.096 -6.816 -8.789 1.00 94.25 81 ALA A N 1
ATOM 590 C CA . ALA A 1 81 ? -0.009 -7.732 -8.487 1.00 94.25 81 ALA A CA 1
ATOM 591 C C . ALA A 1 81 ? -0.031 -8.169 -7.018 1.00 94.25 81 ALA A C 1
ATOM 593 O O . ALA A 1 81 ? -0.264 -7.356 -6.127 1.00 94.25 81 ALA A O 1
ATOM 594 N N . ILE A 1 82 ? 0.293 -9.439 -6.763 1.00 93.81 82 ILE A N 1
ATOM 595 C CA . ILE A 1 82 ? 0.618 -9.934 -5.421 1.00 93.81 82 ILE A CA 1
ATOM 596 C C . ILE A 1 82 ? 2.136 -10.086 -5.353 1.00 93.81 82 ILE A C 1
ATOM 598 O O . ILE A 1 82 ? 2.706 -11.032 -5.899 1.00 93.81 82 ILE A O 1
ATOM 602 N N . LYS A 1 83 ? 2.799 -9.119 -4.717 1.00 90.44 83 L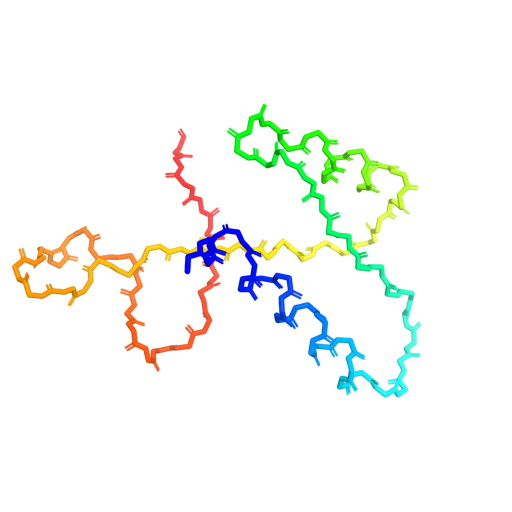YS A N 1
ATOM 603 C CA . LYS A 1 83 ? 4.254 -9.113 -4.545 1.00 90.44 83 LYS A CA 1
ATOM 604 C C . LYS A 1 83 ? 4.637 -10.085 -3.428 1.00 90.44 83 LYS A C 1
ATOM 606 O O . LYS A 1 83 ? 4.129 -9.978 -2.318 1.00 90.44 83 LYS A O 1
ATOM 611 N N . ILE A 1 84 ? 5.529 -11.030 -3.725 1.00 88.94 84 ILE A N 1
ATOM 612 C CA . ILE A 1 84 ? 5.997 -12.020 -2.741 1.00 88.94 84 ILE A CA 1
ATOM 613 C C . ILE A 1 84 ? 7.292 -11.565 -2.059 1.00 88.94 84 ILE A C 1
ATOM 615 O O . ILE A 1 84 ? 7.444 -11.743 -0.855 1.00 88.94 84 ILE A O 1
ATOM 619 N N . MET A 1 85 ? 8.234 -11.002 -2.821 1.00 84.75 85 MET A N 1
ATOM 620 C CA . MET A 1 85 ? 9.567 -10.632 -2.337 1.00 84.75 85 MET A CA 1
ATOM 621 C C . MET A 1 85 ? 10.238 -9.647 -3.305 1.00 84.75 85 MET A C 1
ATOM 623 O O . MET A 1 85 ? 10.033 -9.751 -4.515 1.00 84.75 85 MET A O 1
ATOM 627 N N . ASP A 1 86 ? 11.047 -8.724 -2.776 1.00 74.62 86 ASP A N 1
ATOM 628 C CA . ASP A 1 86 ? 11.900 -7.815 -3.562 1.00 74.62 86 ASP A CA 1
ATOM 629 C C . ASP A 1 86 ? 13.340 -8.320 -3.698 1.00 74.62 86 ASP A C 1
ATOM 631 O O . ASP A 1 86 ? 13.915 -8.306 -4.785 1.00 74.62 86 ASP A O 1
ATOM 635 N N . SER A 1 87 ? 13.912 -8.833 -2.611 1.00 69.62 87 SER A N 1
ATOM 636 C CA . SER A 1 87 ? 15.214 -9.497 -2.604 1.00 69.62 87 SER A CA 1
ATOM 637 C C . SER A 1 87 ? 15.232 -10.630 -1.582 1.00 69.62 87 SER A C 1
ATOM 639 O O . SER A 1 87 ? 14.558 -10.536 -0.555 1.00 69.62 87 SER A O 1
ATOM 641 N N . ALA A 1 88 ? 16.007 -11.677 -1.875 1.00 51.66 88 ALA A N 1
ATOM 642 C CA . ALA A 1 88 ? 16.296 -12.769 -0.945 1.00 51.66 88 ALA A CA 1
ATOM 643 C C . A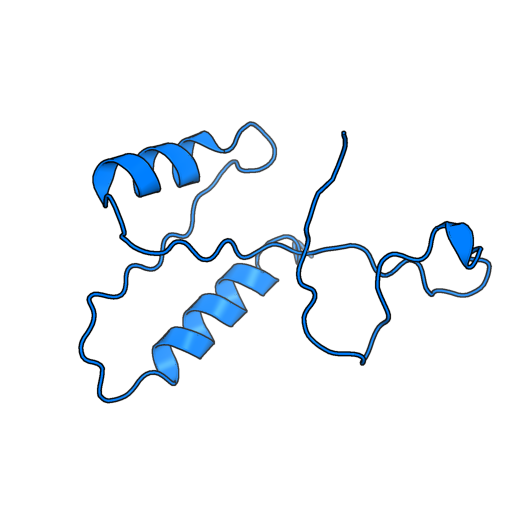LA A 1 88 ? 17.214 -12.331 0.204 1.00 51.66 88 ALA A C 1
ATOM 645 O O . ALA A 1 88 ? 18.029 -11.403 -0.017 1.00 51.66 88 ALA A O 1
#